Protein AF-A0A2I1GYS0-F1 (afdb_monomer_lite)

pLDDT: mean 81.64, std 16.52, range [39.41, 98.0]

Structure (mmCIF, N/CA/C/O backbone):
data_AF-A0A2I1GYS0-F1
#
_entry.id   AF-A0A2I1GYS0-F1
#
loop_
_atom_site.group_PDB
_atom_site.id
_atom_site.type_symbol
_atom_site.label_atom_id
_atom_site.label_alt_id
_atom_site.label_comp_id
_atom_site.label_asym_id
_atom_site.label_entity_id
_atom_site.label_seq_id
_atom_site.pdbx_PDB_ins_code
_atom_site.Cartn_x
_atom_site.Cartn_y
_atom_site.Cartn_z
_atom_site.occupancy
_atom_site.B_iso_or_equiv
_atom_site.auth_seq_id
_atom_site.auth_comp_id
_atom_site.auth_asym_id
_atom_site.auth_atom_id
_atom_site.pdbx_PDB_model_num
ATOM 1 N N . MET A 1 1 ? 24.389 21.214 13.475 1.00 43.53 1 MET A N 1
ATOM 2 C CA . MET A 1 1 ? 23.309 20.441 12.819 1.00 43.53 1 MET A CA 1
ATOM 3 C C . MET A 1 1 ? 23.257 19.056 13.448 1.00 43.53 1 MET A C 1
ATOM 5 O O . MET A 1 1 ? 24.221 18.313 13.317 1.00 43.53 1 MET A O 1
ATOM 9 N N . SER A 1 2 ? 22.203 18.747 14.209 1.00 50.50 2 SER A N 1
ATOM 10 C CA . SER A 1 2 ? 22.047 17.445 14.873 1.00 50.50 2 SER A CA 1
ATOM 11 C C . SER A 1 2 ? 21.872 16.347 13.823 1.00 50.50 2 SER A C 1
ATOM 13 O O . SER A 1 2 ? 20.934 16.396 13.028 1.00 50.50 2 SER A O 1
ATOM 15 N N . LYS A 1 3 ? 22.780 15.365 13.799 1.00 57.56 3 LYS A N 1
ATOM 16 C CA . LYS A 1 3 ? 22.576 14.111 13.068 1.00 57.56 3 LYS A CA 1
ATOM 17 C C . LYS A 1 3 ? 21.417 13.385 13.751 1.00 57.56 3 LYS A C 1
ATOM 19 O O . LYS A 1 3 ? 21.631 12.723 14.763 1.00 57.56 3 LYS A O 1
ATOM 24 N N . ASN A 1 4 ? 20.202 13.526 13.227 1.00 65.25 4 ASN A N 1
ATOM 25 C CA . ASN A 1 4 ? 19.058 12.743 13.686 1.00 65.25 4 ASN A CA 1
ATOM 26 C C . ASN A 1 4 ? 19.342 11.269 13.377 1.00 65.25 4 ASN A C 1
ATOM 28 O O . ASN A 1 4 ? 19.167 10.802 12.254 1.00 65.25 4 ASN A O 1
ATOM 32 N N . THR A 1 5 ? 19.869 10.552 14.364 1.00 79.31 5 THR A N 1
ATOM 33 C CA . THR A 1 5 ? 20.110 9.115 14.277 1.00 79.31 5 THR A CA 1
ATOM 34 C C . THR A 1 5 ? 18.769 8.388 14.121 1.00 79.31 5 THR A C 1
ATOM 36 O O . THR A 1 5 ? 17.763 8.851 14.665 1.00 79.31 5 THR A O 1
ATOM 39 N N . PRO A 1 6 ? 18.725 7.230 13.431 1.00 85.38 6 PRO A N 1
ATOM 40 C CA . PRO A 1 6 ? 17.503 6.429 13.291 1.00 85.38 6 PRO A CA 1
ATOM 41 C C . PRO A 1 6 ? 16.789 6.171 14.626 1.00 85.38 6 PRO A C 1
ATOM 43 O O . PRO A 1 6 ? 15.563 6.166 14.692 1.00 85.38 6 PRO A O 1
ATOM 46 N N . LYS A 1 7 ? 17.565 6.044 15.711 1.00 88.69 7 LYS A N 1
ATOM 47 C CA . LYS A 1 7 ? 17.064 5.916 17.081 1.00 88.69 7 LYS A CA 1
ATOM 48 C C . LYS A 1 7 ? 16.275 7.148 17.547 1.00 88.69 7 LYS A C 1
ATOM 50 O O . LYS A 1 7 ? 15.152 6.995 18.007 1.00 88.69 7 LYS A O 1
ATOM 55 N N . ALA A 1 8 ? 16.820 8.352 17.371 1.00 90.00 8 ALA A N 1
ATOM 56 C CA . ALA A 1 8 ? 16.159 9.593 17.776 1.00 90.00 8 ALA A CA 1
ATOM 57 C C . ALA A 1 8 ? 14.864 9.846 16.985 1.00 90.00 8 ALA A C 1
ATOM 59 O O . ALA A 1 8 ? 13.875 10.311 17.543 1.00 90.00 8 ALA A O 1
ATOM 60 N N . ILE A 1 9 ? 14.846 9.505 15.691 1.00 90.75 9 ILE A N 1
ATOM 61 C CA . ILE A 1 9 ? 13.627 9.575 14.867 1.00 90.75 9 ILE A CA 1
ATOM 62 C C . ILE A 1 9 ? 12.581 8.596 15.396 1.00 90.75 9 ILE A C 1
ATOM 64 O O . ILE A 1 9 ? 11.423 8.973 15.555 1.00 90.75 9 ILE A O 1
ATOM 68 N N . ARG A 1 10 ? 12.985 7.361 15.709 1.00 89.06 10 ARG A N 1
ATOM 69 C CA . ARG A 1 10 ? 12.068 6.345 16.227 1.00 89.06 10 ARG A CA 1
ATOM 70 C C . ARG A 1 10 ? 11.447 6.748 17.561 1.00 89.06 10 ARG A C 1
ATOM 72 O O . ARG A 1 10 ? 10.236 6.687 17.690 1.00 89.06 10 ARG A O 1
ATOM 79 N N . GLU A 1 11 ? 12.243 7.261 18.494 1.00 93.19 11 GLU A N 1
ATOM 80 C CA . GLU A 1 11 ? 11.737 7.767 19.779 1.00 93.19 11 GLU A CA 1
ATOM 81 C C . GLU A 1 11 ? 10.707 8.892 19.592 1.00 93.19 11 GLU A C 1
ATOM 83 O O . GLU A 1 11 ? 9.713 8.963 20.314 1.00 93.19 11 GLU A O 1
ATOM 88 N N . LYS A 1 12 ? 10.910 9.767 18.600 1.00 93.44 12 LYS A N 1
ATOM 89 C CA . LYS A 1 12 ? 9.944 10.819 18.260 1.00 93.44 12 LYS A CA 1
ATOM 90 C C . LYS A 1 12 ? 8.680 10.263 17.612 1.00 93.44 12 LYS A C 1
ATOM 92 O O . LYS A 1 12 ? 7.594 10.731 17.938 1.00 93.44 12 LYS A O 1
ATOM 97 N N . LEU A 1 13 ? 8.800 9.265 16.740 1.00 90.75 13 LEU A N 1
ATOM 98 C CA . LEU A 1 13 ? 7.643 8.582 16.161 1.00 90.75 13 LEU A CA 1
ATOM 99 C C . LEU A 1 13 ? 6.822 7.875 17.241 1.00 90.75 13 LEU A C 1
ATOM 101 O O . LEU A 1 13 ? 5.610 8.061 17.276 1.00 90.75 13 LEU A O 1
ATOM 105 N N . ASP A 1 14 ? 7.470 7.176 18.172 1.00 92.44 14 ASP A N 1
ATOM 106 C CA . ASP A 1 14 ? 6.800 6.503 19.289 1.00 92.44 14 ASP A CA 1
ATOM 107 C C . ASP A 1 14 ? 6.069 7.510 20.203 1.00 92.44 14 ASP A C 1
ATOM 109 O O . ASP A 1 14 ? 5.010 7.209 20.750 1.00 92.44 14 ASP A O 1
ATOM 113 N N . GLN A 1 15 ? 6.575 8.744 20.346 1.00 91.44 15 GLN A N 1
ATOM 114 C CA . GLN A 1 15 ? 5.874 9.815 21.077 1.00 91.44 15 GLN A CA 1
ATOM 115 C C . GLN A 1 15 ? 4.579 10.266 20.376 1.00 91.44 15 GLN A C 1
ATOM 117 O O . GLN A 1 15 ? 3.581 10.560 21.051 1.00 91.44 15 GLN A O 1
ATOM 122 N N . ILE A 1 16 ? 4.594 10.325 19.040 1.00 91.00 16 ILE A N 1
ATOM 123 C CA . ILE A 1 16 ? 3.475 10.801 18.212 1.00 91.00 16 ILE A CA 1
ATOM 124 C C . ILE A 1 16 ? 2.425 9.704 18.030 1.00 91.00 16 ILE A C 1
ATOM 126 O O . ILE A 1 16 ? 1.243 9.952 18.240 1.00 91.00 16 ILE A O 1
ATOM 130 N N . LEU A 1 17 ? 2.858 8.499 17.667 1.00 92.06 17 LEU A N 1
ATOM 131 C CA . LEU A 1 17 ? 1.992 7.386 17.280 1.00 92.06 17 LEU A CA 1
ATOM 132 C C . LEU A 1 17 ? 1.713 6.422 18.438 1.00 92.06 17 LEU A C 1
ATOM 134 O O . LEU A 1 17 ? 0.784 5.628 18.369 1.00 92.06 17 LEU A O 1
ATOM 138 N N . GLY A 1 18 ? 2.482 6.503 19.521 1.00 91.75 18 GLY A N 1
ATOM 139 C CA . GLY A 1 18 ? 2.540 5.443 20.518 1.00 91.75 18 GLY A CA 1
ATOM 140 C C . GLY A 1 18 ? 3.560 4.373 20.127 1.00 91.75 18 GLY A C 1
ATOM 141 O O . GLY A 1 18 ? 3.971 4.255 18.977 1.00 91.75 18 GLY A O 1
ATOM 142 N N . SER A 1 19 ? 3.989 3.591 21.114 1.00 87.44 19 SER A N 1
ATOM 143 C CA . SER A 1 19 ? 5.006 2.548 20.937 1.00 87.44 19 SER A CA 1
ATOM 144 C C . SER A 1 19 ? 4.444 1.210 20.443 1.00 87.44 19 SER A C 1
ATOM 146 O O . SER A 1 19 ? 5.219 0.301 20.151 1.00 87.44 19 SER A O 1
ATOM 148 N N . GLN A 1 20 ? 3.117 1.067 20.384 1.00 87.75 20 GLN A N 1
ATOM 149 C CA . GLN A 1 20 ? 2.409 -0.161 20.014 1.00 87.75 20 GLN A CA 1
ATOM 150 C C . GLN A 1 20 ? 1.277 0.140 19.026 1.00 87.75 20 GLN A C 1
ATOM 152 O O . GLN A 1 20 ? 0.736 1.243 19.001 1.00 87.75 20 GLN A O 1
ATOM 157 N N . HIS A 1 21 ? 0.921 -0.858 18.220 1.00 83.19 21 HIS A N 1
ATOM 158 C CA . HIS A 1 21 ? -0.066 -0.749 17.140 1.00 83.19 21 HIS A CA 1
ATOM 159 C C . HIS A 1 21 ? -1.524 -0.727 17.629 1.00 83.19 21 HIS A C 1
ATOM 161 O O . HIS A 1 21 ? -2.414 -0.295 16.904 1.00 83.19 21 HIS A O 1
ATOM 167 N N . ASP A 1 22 ? -1.781 -1.190 18.849 1.00 84.88 22 ASP A N 1
ATOM 168 C CA . ASP A 1 22 ? -3.081 -1.119 19.520 1.00 84.88 22 ASP A CA 1
ATOM 169 C C . ASP A 1 22 ? -3.259 0.184 20.320 1.00 84.88 22 ASP A C 1
ATOM 171 O O . ASP A 1 22 ? -4.297 0.402 20.944 1.00 84.88 22 ASP A O 1
ATOM 175 N N . ASN A 1 23 ? -2.266 1.081 20.284 1.00 92.44 23 ASN A N 1
ATOM 176 C CA . ASN A 1 23 ? -2.363 2.394 20.900 1.00 92.44 23 ASN A CA 1
ATOM 177 C C . ASN A 1 23 ? -3.398 3.260 20.169 1.00 92.44 23 ASN A C 1
ATOM 179 O O . ASN A 1 23 ? -3.370 3.376 18.943 1.00 92.44 23 ASN A O 1
ATOM 183 N N . ASN A 1 24 ? -4.251 3.953 20.924 1.00 93.00 24 ASN A N 1
ATOM 184 C CA . ASN A 1 24 ? -5.265 4.844 20.358 1.00 93.00 24 ASN A CA 1
ATOM 185 C C . ASN A 1 24 ? -4.672 5.906 19.420 1.00 93.00 24 ASN A C 1
ATOM 187 O O . ASN A 1 24 ? -5.246 6.154 18.369 1.00 93.00 24 ASN A O 1
ATOM 191 N N . LYS A 1 25 ? -3.488 6.463 19.724 1.00 93.69 25 LYS A N 1
ATOM 192 C CA . LYS A 1 25 ? -2.827 7.442 18.841 1.00 93.69 25 LYS A CA 1
ATOM 193 C C . LYS A 1 25 ? -2.495 6.854 17.466 1.00 93.69 25 LYS A C 1
ATOM 195 O O . LYS A 1 25 ? -2.619 7.542 16.455 1.00 93.69 25 LYS A O 1
ATOM 200 N N . PHE A 1 26 ? -2.076 5.590 17.428 1.00 92.69 26 PHE A N 1
ATOM 201 C CA . PHE A 1 26 ? -1.789 4.884 16.183 1.00 92.69 26 PHE A CA 1
ATOM 202 C C . PHE A 1 26 ? -3.081 4.600 15.414 1.00 92.69 26 PHE A C 1
ATOM 204 O O . PHE A 1 26 ? -3.153 4.858 14.215 1.00 92.69 26 PHE A O 1
ATOM 211 N N . ILE A 1 27 ? -4.120 4.131 16.109 1.00 92.69 27 ILE A N 1
ATOM 212 C CA . ILE A 1 27 ? -5.435 3.855 15.514 1.00 92.69 27 ILE A CA 1
ATOM 213 C C . ILE A 1 27 ? -6.048 5.136 14.929 1.00 92.69 27 ILE A C 1
ATOM 215 O O . ILE A 1 27 ? -6.525 5.115 13.794 1.00 92.69 27 ILE A O 1
ATOM 219 N N . ASP A 1 28 ? -5.977 6.257 15.647 1.00 91.94 28 ASP A N 1
ATOM 220 C CA . ASP A 1 28 ? -6.460 7.561 15.180 1.00 91.94 28 ASP A CA 1
ATOM 221 C C . ASP A 1 28 ? -5.707 8.007 13.922 1.00 91.94 28 ASP A C 1
ATOM 223 O O . ASP A 1 28 ? -6.314 8.435 12.937 1.00 91.94 28 ASP A O 1
ATOM 227 N N . PHE A 1 29 ? -4.381 7.837 13.910 1.00 90.69 29 PHE A N 1
ATOM 228 C CA . PHE A 1 29 ? -3.568 8.116 12.731 1.00 90.69 29 PHE A CA 1
ATOM 229 C C . PHE A 1 29 ? -3.976 7.248 11.530 1.00 90.69 29 PHE A C 1
ATOM 231 O O . PHE A 1 29 ? -4.133 7.766 10.421 1.00 90.69 29 PHE A O 1
ATOM 238 N N . CYS A 1 30 ? -4.207 5.947 11.737 1.00 90.19 30 CYS A N 1
ATOM 239 C CA . CYS A 1 30 ? -4.731 5.061 10.698 1.00 90.19 30 CYS A CA 1
ATOM 240 C C . CYS A 1 30 ? -6.099 5.527 10.190 1.00 90.19 30 CYS A C 1
ATOM 242 O O . CYS A 1 30 ? -6.319 5.540 8.981 1.00 90.19 30 CYS A O 1
ATOM 244 N N . SER A 1 31 ? -6.998 5.951 11.080 1.00 89.50 31 SER A N 1
ATOM 245 C CA . SER A 1 31 ? -8.318 6.464 10.700 1.00 89.50 31 SER A CA 1
ATOM 246 C C . SER A 1 31 ? -8.207 7.671 9.764 1.00 89.50 31 SER A C 1
ATOM 248 O O . SER A 1 31 ? -8.831 7.686 8.703 1.00 89.50 31 SER A O 1
ATOM 250 N N . LEU A 1 32 ? -7.355 8.643 10.109 1.00 87.94 32 LEU A N 1
ATOM 251 C CA . LEU A 1 32 ? -7.104 9.829 9.280 1.00 87.94 32 LEU A CA 1
ATOM 252 C C . LEU A 1 32 ? -6.518 9.460 7.911 1.00 87.94 32 LEU A C 1
ATOM 254 O O . LEU A 1 32 ? -6.925 10.001 6.883 1.00 87.94 32 LEU A O 1
ATOM 258 N N . ALA A 1 33 ? -5.572 8.519 7.880 1.00 86.12 33 ALA A N 1
ATOM 259 C CA . ALA A 1 33 ? -4.974 8.056 6.631 1.00 86.12 33 ALA A CA 1
ATOM 260 C C . ALA A 1 33 ? -6.001 7.358 5.721 1.00 86.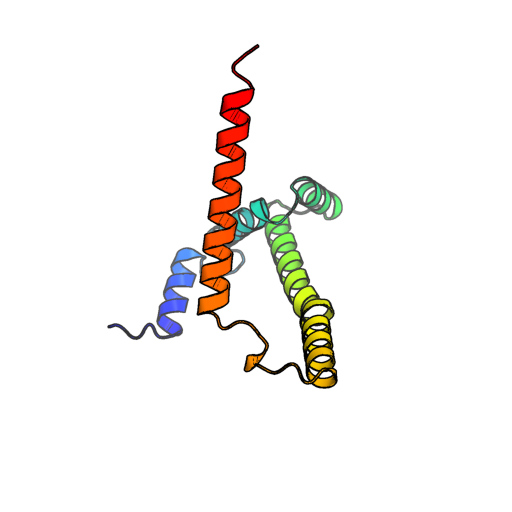12 33 ALA A C 1
ATOM 262 O O . ALA A 1 33 ? -5.960 7.517 4.496 1.00 86.12 33 ALA A O 1
ATOM 263 N N . LEU A 1 34 ? -6.926 6.598 6.313 1.00 89.06 34 LEU A N 1
ATOM 264 C CA . LEU A 1 34 ? -7.970 5.883 5.588 1.00 89.06 34 LEU A CA 1
ATOM 265 C C . LEU A 1 34 ? -9.048 6.809 5.034 1.00 89.06 34 LEU A C 1
ATOM 267 O O . LEU A 1 34 ? -9.513 6.555 3.928 1.00 89.06 34 LEU A O 1
ATOM 271 N N . GLU A 1 35 ? -9.418 7.881 5.733 1.00 83.12 35 GLU A N 1
ATOM 272 C CA . GLU A 1 35 ? -10.489 8.791 5.298 1.00 83.12 35 GLU A CA 1
ATOM 273 C C . GLU A 1 35 ? -10.253 9.349 3.881 1.00 83.12 35 GLU A C 1
ATOM 275 O O . GLU A 1 35 ? -11.178 9.444 3.076 1.00 83.12 35 GLU A O 1
ATOM 280 N N . ALA A 1 36 ? -8.995 9.624 3.526 1.00 77.50 36 ALA A N 1
ATOM 281 C CA . ALA A 1 36 ? -8.623 10.110 2.196 1.00 77.50 36 ALA A CA 1
ATOM 282 C C . ALA A 1 36 ? -8.444 9.003 1.136 1.00 77.50 36 ALA A C 1
ATOM 284 O O . ALA A 1 36 ? -8.328 9.304 -0.056 1.00 77.50 36 ALA A O 1
ATOM 285 N N . LYS A 1 37 ? -8.329 7.734 1.545 1.00 81.75 37 LYS A N 1
ATOM 286 C CA . LYS A 1 37 ? -7.847 6.631 0.687 1.00 81.75 37 LYS A CA 1
ATOM 287 C C . LYS A 1 37 ? -8.835 5.484 0.524 1.00 81.75 37 LYS A C 1
ATOM 289 O O . LYS A 1 37 ? -8.764 4.773 -0.476 1.00 81.75 37 LYS A O 1
ATOM 294 N N . VAL A 1 38 ? -9.743 5.299 1.474 1.00 84.06 38 VAL A N 1
ATOM 295 C CA . VAL A 1 38 ? -10.700 4.196 1.507 1.00 84.06 38 VAL A CA 1
ATOM 296 C C . VAL A 1 38 ? -12.114 4.749 1.506 1.00 84.06 38 VAL A C 1
ATOM 298 O O . VAL A 1 38 ? -12.480 5.617 2.291 1.00 84.06 38 VAL A O 1
ATOM 301 N N . ASN A 1 39 ? -12.933 4.216 0.603 1.00 84.69 39 ASN A N 1
ATOM 302 C CA . ASN A 1 39 ? -14.327 4.607 0.486 1.00 84.69 39 ASN A CA 1
ATOM 303 C C . ASN A 1 39 ? -15.094 4.276 1.781 1.00 84.69 39 ASN A C 1
ATOM 305 O O . ASN A 1 39 ? -15.031 3.155 2.293 1.00 84.69 39 ASN A O 1
ATOM 309 N N . THR A 1 40 ? -15.875 5.232 2.282 1.00 83.25 40 THR A N 1
ATOM 310 C CA . THR A 1 40 ? -16.654 5.081 3.520 1.00 83.25 40 THR A CA 1
ATOM 311 C C . THR A 1 40 ? -17.672 3.938 3.456 1.00 83.25 40 THR A C 1
ATOM 313 O O . THR A 1 40 ? -17.906 3.273 4.465 1.00 83.25 40 THR A O 1
ATOM 316 N N . ASN A 1 41 ? -18.231 3.633 2.281 1.00 87.06 41 ASN A N 1
ATOM 317 C CA . ASN A 1 41 ? -19.108 2.476 2.088 1.00 87.06 41 ASN A CA 1
ATOM 318 C C . ASN A 1 41 ? -18.339 1.160 2.216 1.00 87.06 41 ASN A C 1
ATOM 320 O O . ASN A 1 41 ? -18.837 0.233 2.847 1.00 87.06 41 ASN A O 1
ATOM 324 N N . PHE A 1 42 ? -17.115 1.085 1.686 1.00 86.50 42 PHE A N 1
ATOM 325 C CA . PHE A 1 42 ? -16.271 -0.102 1.843 1.00 86.50 42 PHE A CA 1
ATOM 326 C C . PHE A 1 42 ? -15.939 -0.352 3.318 1.00 86.50 42 PHE A C 1
ATOM 328 O O . PHE A 1 42 ? -16.056 -1.480 3.792 1.00 86.50 42 PHE A O 1
ATOM 335 N N . SER A 1 43 ? -15.622 0.709 4.067 1.00 86.56 43 SER A N 1
ATOM 336 C CA . SER A 1 43 ? -15.386 0.608 5.511 1.00 86.56 43 SER 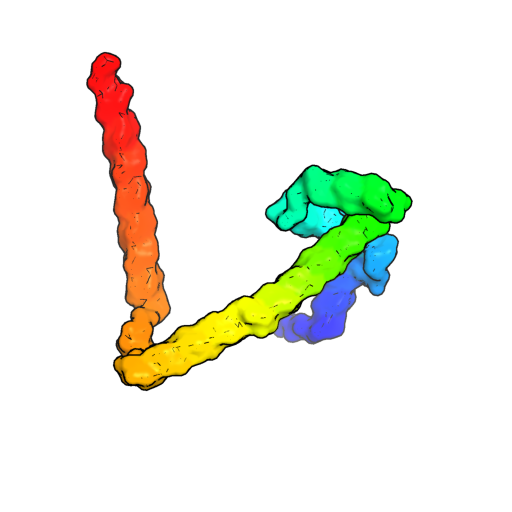A CA 1
ATOM 337 C C . SER A 1 43 ? -16.607 0.066 6.267 1.00 86.56 43 SER A C 1
ATOM 339 O O . SER A 1 43 ? -16.473 -0.867 7.064 1.00 86.56 43 SER A O 1
ATOM 341 N N . LYS A 1 44 ? -17.811 0.578 5.963 1.00 90.19 44 LYS A N 1
ATOM 342 C CA . LYS A 1 44 ? -19.073 0.093 6.553 1.00 90.19 44 LYS A CA 1
ATOM 343 C C . LYS A 1 44 ? -19.337 -1.378 6.228 1.00 90.19 44 LYS A C 1
ATOM 345 O O . LYS A 1 44 ? -19.684 -2.139 7.129 1.00 90.19 44 LYS A O 1
ATOM 350 N N . VAL A 1 45 ? -19.151 -1.773 4.967 1.00 91.38 45 VAL A N 1
ATOM 351 C CA . VAL A 1 45 ? -19.343 -3.160 4.515 1.00 91.38 45 VAL A CA 1
ATOM 352 C C . VAL A 1 45 ? -18.365 -4.096 5.216 1.00 91.38 45 VAL A C 1
ATOM 354 O O . VAL A 1 45 ? -18.796 -5.105 5.759 1.00 91.38 45 VAL A O 1
ATOM 357 N N . SER A 1 46 ? -17.078 -3.745 5.274 1.00 91.19 46 SER A N 1
ATOM 358 C CA . SER A 1 46 ? -16.054 -4.516 5.991 1.00 91.19 46 SER A CA 1
ATOM 359 C C . SER A 1 46 ? -16.444 -4.744 7.454 1.00 91.19 46 SER A C 1
ATOM 361 O O . SER A 1 46 ? -16.473 -5.880 7.932 1.00 91.19 46 SER A O 1
ATOM 363 N N . LYS A 1 47 ? -16.835 -3.672 8.152 1.00 92.94 47 LYS A N 1
ATOM 364 C CA . LYS A 1 47 ? -17.244 -3.747 9.556 1.00 92.94 47 LYS A CA 1
ATOM 365 C C . LYS A 1 47 ? -18.423 -4.698 9.762 1.00 92.94 47 LYS A C 1
ATOM 367 O O . LYS A 1 47 ? -18.385 -5.516 10.679 1.00 92.94 47 LYS A O 1
ATOM 372 N N . GLN A 1 48 ? -19.451 -4.590 8.916 1.00 92.88 48 GLN A N 1
ATOM 373 C CA . GLN A 1 48 ? -20.642 -5.442 8.974 1.00 92.88 48 GLN A CA 1
ATOM 374 C C . GLN A 1 48 ? -20.321 -6.900 8.637 1.00 92.88 48 GLN A C 1
ATOM 376 O O . GLN A 1 48 ? -20.758 -7.796 9.352 1.00 92.88 48 GLN A O 1
ATOM 381 N N . LEU A 1 49 ? -19.535 -7.129 7.585 1.00 94.50 49 LEU A N 1
ATOM 382 C CA . LEU A 1 49 ? -19.201 -8.461 7.088 1.00 94.50 49 LEU A CA 1
ATOM 383 C C . LEU A 1 49 ? -18.427 -9.283 8.122 1.00 94.50 49 LEU A C 1
ATOM 385 O O . LEU A 1 49 ? -18.703 -10.466 8.301 1.00 94.50 49 LEU A O 1
ATOM 389 N N . PHE A 1 50 ? -17.469 -8.659 8.805 1.00 93.38 50 PHE A N 1
ATOM 390 C CA . PHE A 1 50 ? -16.602 -9.350 9.759 1.00 93.38 50 PHE A CA 1
ATOM 391 C C . PHE A 1 50 ? -17.020 -9.176 11.225 1.00 93.38 50 PHE A C 1
ATOM 393 O O . PHE A 1 50 ? -16.372 -9.729 12.115 1.00 93.38 50 PHE A O 1
ATOM 400 N N . GLY A 1 51 ? -18.073 -8.400 11.502 1.00 93.62 51 GLY A N 1
ATOM 401 C CA . GLY A 1 51 ? -18.522 -8.110 12.868 1.00 93.62 51 GLY A CA 1
ATOM 402 C C . GLY A 1 51 ? -17.461 -7.396 13.715 1.00 93.62 51 GLY A C 1
ATOM 403 O O . GLY A 1 51 ? -17.347 -7.645 14.915 1.00 93.62 51 GLY A O 1
ATOM 404 N N . PHE A 1 52 ? -16.630 -6.552 13.099 1.00 94.12 52 PHE A N 1
ATOM 405 C CA . PHE A 1 52 ? -15.525 -5.887 13.790 1.00 94.12 52 PHE A CA 1
ATOM 406 C C . PHE A 1 52 ? -15.983 -4.696 14.641 1.00 94.12 52 PHE A C 1
ATOM 408 O O . PHE A 1 52 ? -16.922 -3.971 14.302 1.00 94.12 52 PHE A O 1
ATOM 415 N N . SER A 1 53 ? -15.249 -4.440 15.730 1.00 93.44 53 SER A N 1
ATOM 416 C CA . SER A 1 53 ? -15.268 -3.127 16.380 1.00 93.44 53 SER A CA 1
ATOM 417 C C . SER A 1 53 ? -14.710 -2.062 15.428 1.00 93.44 53 SER A C 1
ATOM 419 O O . SER A 1 53 ? -14.018 -2.383 14.461 1.00 93.44 53 SER A O 1
ATOM 421 N N . GLU A 1 54 ? -14.984 -0.784 15.702 1.00 91.06 54 GLU A N 1
ATOM 422 C CA . GLU A 1 54 ? -14.481 0.314 14.863 1.00 91.06 54 GLU A CA 1
ATOM 423 C C . GLU A 1 54 ? -12.9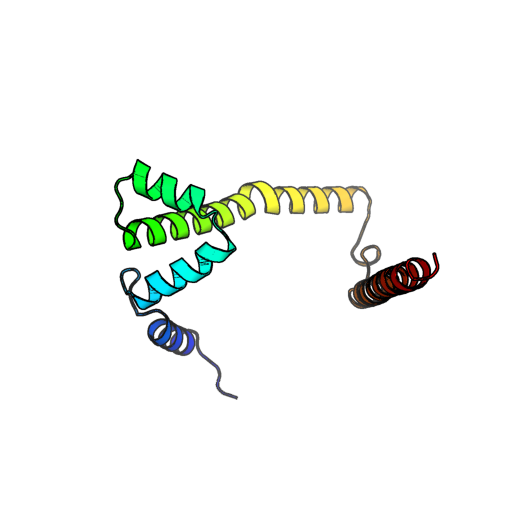47 0.299 14.764 1.00 91.06 54 GLU A C 1
ATOM 425 O O . GLU A 1 54 ? -12.397 0.263 13.667 1.00 91.06 54 GLU A O 1
ATOM 430 N N . SER A 1 55 ? -12.255 0.210 15.903 1.00 91.31 55 SER A N 1
ATOM 431 C CA . SER A 1 55 ? -10.789 0.164 15.964 1.00 91.31 55 SER A CA 1
ATOM 432 C C . SER A 1 55 ? -10.199 -1.028 15.212 1.00 91.31 55 SER A C 1
ATOM 434 O O . SER A 1 55 ? -9.233 -0.879 14.465 1.00 91.31 55 SER A O 1
ATOM 436 N N . LYS A 1 56 ? -10.803 -2.214 15.349 1.00 93.00 56 LYS A N 1
ATOM 437 C CA . LYS A 1 56 ? -10.353 -3.418 14.642 1.00 93.00 56 LYS A CA 1
ATOM 438 C C . LYS A 1 56 ? -10.575 -3.302 13.134 1.00 93.00 56 LYS A C 1
ATOM 440 O O . LYS A 1 56 ? -9.724 -3.741 12.366 1.00 93.00 56 LYS A O 1
ATOM 445 N N . ASN A 1 57 ? -11.680 -2.686 12.713 1.00 94.06 57 ASN A N 1
ATOM 446 C CA . ASN A 1 57 ? -11.952 -2.417 11.304 1.00 94.06 57 ASN A CA 1
ATOM 447 C C . ASN A 1 57 ? -10.946 -1.413 10.716 1.00 94.06 57 ASN A C 1
ATOM 449 O O . ASN A 1 57 ? -10.430 -1.649 9.629 1.00 94.06 57 ASN A O 1
ATOM 453 N N . ILE A 1 58 ? -10.608 -0.346 11.448 1.00 92.69 58 ILE A N 1
ATOM 454 C CA . ILE A 1 58 ? -9.581 0.633 11.049 1.00 92.69 58 ILE A CA 1
ATOM 455 C C . ILE A 1 58 ? -8.228 -0.054 10.843 1.00 92.69 58 ILE A C 1
ATOM 457 O O . ILE A 1 58 ? -7.619 0.096 9.785 1.00 92.69 58 ILE A O 1
ATOM 461 N N . LEU A 1 59 ? -7.777 -0.855 11.811 1.00 93.44 59 LEU A N 1
ATOM 462 C CA . LEU A 1 59 ? -6.505 -1.574 11.694 1.00 93.44 59 LEU A CA 1
ATOM 463 C C . LEU A 1 59 ? -6.515 -2.555 10.514 1.00 93.44 59 LEU A C 1
ATOM 465 O O . LEU A 1 59 ? -5.569 -2.577 9.731 1.00 93.44 59 LEU A O 1
ATOM 469 N N . PHE A 1 60 ? -7.605 -3.306 10.334 1.00 93.75 60 PHE A N 1
ATOM 470 C CA . PHE A 1 60 ? -7.763 -4.217 9.199 1.00 93.75 60 PHE A CA 1
ATOM 471 C C . PHE A 1 60 ? -7.664 -3.491 7.850 1.00 93.75 60 PHE A C 1
ATOM 473 O O . PHE A 1 60 ? -6.915 -3.917 6.971 1.00 93.75 60 PHE A O 1
ATOM 480 N N . LEU A 1 61 ? -8.383 -2.379 7.687 1.00 93.31 61 LEU A N 1
ATOM 481 C CA . LEU A 1 61 ? -8.374 -1.597 6.451 1.00 93.31 61 LEU A CA 1
ATOM 482 C C . LEU A 1 61 ? -7.005 -0.968 6.179 1.00 93.31 61 LEU A C 1
ATOM 484 O O . LEU A 1 61 ? -6.570 -0.943 5.028 1.00 93.31 61 LEU A O 1
ATOM 488 N N . ALA A 1 62 ? -6.310 -0.499 7.219 1.00 92.62 62 ALA A N 1
ATOM 489 C CA . ALA A 1 62 ? -4.952 0.018 7.093 1.00 92.62 62 ALA A CA 1
ATOM 490 C C . ALA A 1 62 ? -3.985 -1.076 6.613 1.00 92.62 62 ALA A C 1
ATOM 492 O O . ALA A 1 62 ? -3.247 -0.858 5.652 1.00 92.62 62 ALA A O 1
ATOM 493 N N . SER A 1 63 ? -4.044 -2.273 7.205 1.00 92.12 63 SER A N 1
ATOM 494 C CA . SER A 1 63 ? -3.237 -3.420 6.769 1.00 92.12 63 SER A CA 1
ATOM 495 C C . SER A 1 63 ? -3.576 -3.878 5.348 1.00 92.12 63 SER A C 1
ATOM 497 O O . SER A 1 63 ? -2.679 -4.242 4.585 1.00 92.12 63 SER A O 1
ATOM 499 N N . LEU A 1 64 ? -4.856 -3.841 4.966 1.00 92.19 64 LEU A N 1
ATOM 500 C CA . LEU A 1 64 ? -5.291 -4.166 3.609 1.00 92.19 64 LEU A CA 1
ATOM 501 C C . LEU A 1 64 ? -4.745 -3.157 2.592 1.00 92.19 64 LEU A C 1
ATOM 503 O O . LEU A 1 64 ? -4.268 -3.558 1.530 1.00 92.19 64 LEU A O 1
ATOM 507 N N . LEU A 1 65 ? -4.786 -1.862 2.914 1.00 92.00 65 LEU A N 1
ATOM 508 C CA . LEU A 1 65 ? -4.257 -0.807 2.052 1.00 92.00 65 LEU A CA 1
ATOM 509 C C . LEU A 1 65 ? -2.736 -0.911 1.899 1.00 92.00 65 LEU A C 1
ATOM 511 O O . LEU A 1 65 ? -2.233 -0.801 0.782 1.00 92.00 65 LEU A O 1
ATOM 515 N N . ASP A 1 66 ? -2.015 -1.159 2.992 1.00 92.31 66 ASP A N 1
ATOM 516 C CA . ASP A 1 66 ? -0.565 -1.375 2.963 1.00 92.31 66 ASP A CA 1
ATOM 517 C C . ASP A 1 66 ? -0.206 -2.576 2.077 1.00 92.31 66 ASP A C 1
ATOM 519 O O . ASP A 1 66 ? 0.597 -2.470 1.146 1.00 92.31 66 ASP A O 1
ATOM 523 N N . SER A 1 67 ? -0.925 -3.687 2.263 1.00 93.69 67 SER A N 1
ATOM 524 C CA . SER A 1 67 ? -0.785 -4.878 1.422 1.00 93.69 67 SER A CA 1
ATOM 525 C C . SER A 1 67 ? -1.057 -4.560 -0.048 1.00 93.69 67 SER A C 1
ATOM 527 O O . SER A 1 67 ? -0.267 -4.941 -0.912 1.00 93.69 67 SER A O 1
ATOM 529 N N . PHE A 1 68 ? -2.132 -3.829 -0.356 1.00 92.38 68 PHE A N 1
ATOM 530 C CA . PHE A 1 68 ? -2.443 -3.415 -1.723 1.00 92.38 68 PHE A CA 1
ATOM 531 C C . PHE A 1 68 ? -1.318 -2.574 -2.339 1.00 92.38 68 PHE A C 1
ATOM 533 O O . PHE A 1 68 ? -0.955 -2.814 -3.488 1.00 92.38 68 PHE A O 1
ATOM 540 N N . ILE A 1 69 ? -0.736 -1.626 -1.598 1.00 93.44 69 ILE A N 1
ATOM 541 C CA . ILE A 1 69 ? 0.362 -0.775 -2.087 1.00 93.44 69 ILE A CA 1
ATOM 542 C C . ILE A 1 69 ? 1.597 -1.617 -2.429 1.00 93.44 69 ILE A C 1
ATOM 544 O O . ILE A 1 69 ? 2.195 -1.417 -3.492 1.00 93.44 69 ILE A O 1
ATOM 548 N N . ILE A 1 70 ? 1.957 -2.572 -1.567 1.00 95.62 70 ILE A N 1
ATOM 549 C CA . ILE A 1 70 ? 3.079 -3.491 -1.807 1.00 95.62 70 ILE A CA 1
ATOM 550 C C . ILE A 1 70 ? 2.822 -4.312 -3.076 1.00 95.62 70 ILE A C 1
ATOM 552 O O . ILE A 1 70 ? 3.633 -4.282 -4.004 1.00 95.62 70 ILE A O 1
ATOM 556 N N . HIS A 1 71 ? 1.655 -4.954 -3.178 1.00 95.44 71 HIS A N 1
ATOM 557 C CA . HIS A 1 71 ? 1.311 -5.784 -4.336 1.00 95.44 71 HIS A CA 1
ATOM 558 C C . HIS A 1 71 ? 1.202 -4.963 -5.624 1.00 95.44 71 HIS A C 1
ATOM 560 O O . HIS A 1 71 ? 1.667 -5.395 -6.675 1.00 95.44 71 HIS A O 1
ATOM 566 N N . PHE A 1 72 ? 0.636 -3.757 -5.567 1.00 94.94 72 PHE A N 1
ATOM 567 C CA . PHE A 1 72 ? 0.579 -2.852 -6.711 1.00 94.94 72 PHE A CA 1
ATOM 568 C C . PHE A 1 72 ? 1.985 -2.509 -7.211 1.00 94.94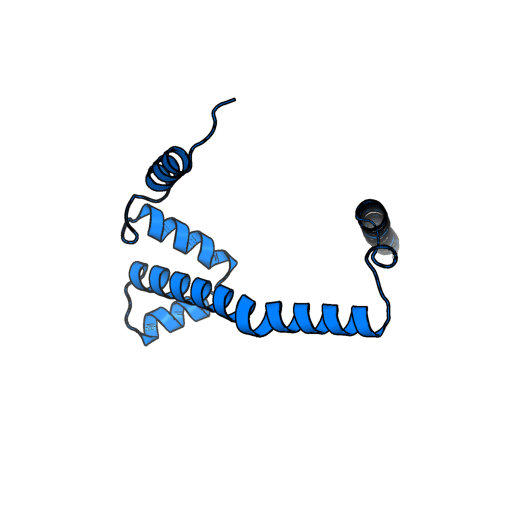 72 PHE A C 1
ATOM 570 O O . PHE A 1 72 ? 2.249 -2.548 -8.419 1.00 94.94 72 PHE A O 1
ATOM 577 N N . LYS A 1 73 ? 2.905 -2.200 -6.288 1.00 95.88 73 LYS A N 1
ATOM 578 C CA . LYS A 1 73 ? 4.300 -1.912 -6.626 1.00 95.88 73 LYS A CA 1
ATOM 579 C C . LYS A 1 73 ? 4.956 -3.109 -7.318 1.00 95.88 73 LYS A C 1
ATOM 581 O O . LYS A 1 73 ? 5.606 -2.934 -8.348 1.00 95.88 73 LYS A O 1
ATOM 586 N N . GLU A 1 74 ? 4.793 -4.303 -6.764 1.00 96.56 74 GLU A N 1
ATOM 587 C CA . GLU A 1 74 ? 5.476 -5.512 -7.234 1.00 96.56 74 GLU A CA 1
ATOM 588 C C . GLU A 1 74 ? 4.887 -6.084 -8.522 1.00 96.56 74 GLU A C 1
ATOM 590 O O . GLU A 1 74 ? 5.635 -6.448 -9.426 1.00 96.56 74 GLU A O 1
ATOM 595 N N . LEU A 1 75 ? 3.561 -6.137 -8.629 1.00 95.81 75 LEU A N 1
ATOM 596 C CA . LEU A 1 75 ? 2.873 -6.835 -9.716 1.00 95.81 75 LEU A CA 1
ATOM 597 C C . LEU A 1 75 ? 2.540 -5.930 -10.900 1.00 95.81 75 LEU A C 1
ATOM 599 O O . LEU A 1 75 ? 2.391 -6.419 -12.018 1.00 95.81 75 LEU A O 1
ATOM 603 N N . ILE A 1 76 ? 2.410 -4.619 -10.681 1.00 94.75 76 ILE A N 1
ATOM 604 C CA . ILE A 1 76 ? 1.999 -3.682 -11.734 1.00 94.75 76 ILE A CA 1
ATOM 605 C C . ILE A 1 76 ? 3.101 -2.670 -12.010 1.00 94.75 76 ILE A C 1
ATOM 607 O O . ILE A 1 76 ? 3.558 -2.553 -13.149 1.00 94.75 76 ILE A O 1
ATOM 611 N N . TRP A 1 77 ? 3.539 -1.927 -10.993 1.00 96.56 77 TRP A N 1
ATOM 612 C CA . TRP A 1 77 ? 4.466 -0.816 -11.200 1.00 96.56 77 TRP A CA 1
ATOM 613 C C . TRP A 1 77 ? 5.827 -1.285 -11.723 1.00 96.56 77 TRP A C 1
ATOM 615 O O . TRP A 1 77 ? 6.253 -0.843 -12.791 1.00 96.56 77 TRP A O 1
ATOM 625 N N . LEU A 1 78 ? 6.490 -2.208 -11.018 1.00 96.94 78 LEU A N 1
ATOM 626 C CA . LEU A 1 78 ? 7.818 -2.696 -11.397 1.00 96.94 78 LEU A CA 1
ATOM 627 C C . LEU A 1 78 ? 7.832 -3.374 -12.780 1.00 96.94 78 LEU A C 1
ATOM 629 O O . LEU A 1 78 ? 8.675 -2.993 -13.597 1.00 96.94 78 LEU A O 1
ATOM 633 N N . PRO A 1 79 ? 6.906 -4.296 -13.116 1.00 98.00 79 PRO A N 1
ATOM 634 C CA . PRO A 1 79 ? 6.853 -4.887 -14.450 1.00 98.00 79 PRO A CA 1
ATOM 635 C C . PRO A 1 79 ? 6.657 -3.847 -15.553 1.00 98.00 79 PRO A C 1
ATOM 637 O O . PRO A 1 79 ? 7.340 -3.911 -16.575 1.00 98.00 79 PRO A O 1
ATOM 640 N N . ARG A 1 80 ? 5.796 -2.841 -15.339 1.00 97.12 80 ARG A N 1
ATOM 641 C CA . ARG A 1 80 ? 5.616 -1.746 -16.304 1.00 97.12 80 ARG A CA 1
ATOM 642 C C . ARG A 1 80 ? 6.882 -0.913 -16.463 1.00 97.12 80 ARG A C 1
ATOM 644 O O . ARG A 1 80 ? 7.264 -0.632 -17.594 1.00 97.12 80 ARG A O 1
ATOM 651 N N . CYS A 1 81 ? 7.558 -0.555 -15.371 1.00 96.69 81 CYS A N 1
ATOM 652 C CA . CYS A 1 81 ? 8.836 0.155 -15.439 1.00 96.69 81 CYS A CA 1
ATOM 653 C C . CYS A 1 81 ? 9.878 -0.642 -16.233 1.00 96.69 81 CYS A C 1
ATOM 655 O O . CYS A 1 81 ? 10.534 -0.083 -17.110 1.00 96.69 81 CYS A O 1
ATOM 657 N N . ASN A 1 82 ? 9.991 -1.946 -15.977 1.00 97.12 82 ASN A N 1
ATOM 658 C CA . ASN A 1 82 ? 10.927 -2.815 -16.685 1.00 97.12 82 ASN A CA 1
ATOM 659 C C . ASN A 1 82 ? 10.594 -2.918 -18.178 1.00 97.12 82 ASN A C 1
ATOM 661 O O . ASN A 1 82 ? 11.496 -2.819 -19.010 1.00 97.12 82 ASN A O 1
ATOM 665 N N . ALA A 1 83 ? 9.310 -3.053 -18.525 1.00 96.88 83 ALA A N 1
ATOM 666 C CA . ALA A 1 83 ? 8.855 -3.067 -19.912 1.00 96.88 83 ALA A CA 1
ATOM 667 C C . ALA A 1 83 ? 9.172 -1.746 -20.628 1.00 96.88 83 ALA A C 1
ATOM 669 O O . ALA A 1 83 ? 9.696 -1.767 -21.741 1.00 96.88 83 ALA A O 1
ATOM 670 N N . THR A 1 84 ? 8.937 -0.602 -19.976 1.00 95.50 84 THR A N 1
ATOM 671 C CA . THR A 1 84 ? 9.302 0.718 -20.511 1.00 95.50 84 THR A CA 1
ATOM 672 C C . THR A 1 84 ? 10.808 0.826 -20.737 1.00 95.50 84 THR A C 1
ATOM 674 O O . THR A 1 84 ? 11.229 1.214 -21.821 1.00 95.50 84 THR A O 1
ATOM 677 N N . ILE A 1 85 ? 11.632 0.416 -19.769 1.00 94.00 85 ILE A N 1
ATOM 678 C CA . ILE A 1 85 ? 13.097 0.442 -19.905 1.00 94.00 85 ILE A CA 1
ATOM 679 C C . ILE A 1 85 ? 13.561 -0.448 -21.068 1.00 94.00 85 ILE A C 1
ATOM 681 O O . ILE A 1 85 ? 14.447 -0.059 -21.829 1.00 94.00 85 ILE A O 1
ATOM 685 N N . ALA A 1 86 ? 12.985 -1.643 -21.221 1.00 96.12 86 ALA A N 1
ATOM 686 C CA . ALA A 1 86 ? 13.320 -2.546 -22.321 1.00 96.12 86 ALA A CA 1
ATOM 687 C C . ALA A 1 86 ? 12.927 -1.952 -23.683 1.00 96.12 86 ALA A C 1
ATOM 689 O O . ALA A 1 86 ? 13.715 -1.986 -24.628 1.00 96.12 86 ALA A O 1
ATOM 690 N N . TRP A 1 87 ? 11.738 -1.356 -23.761 1.00 96.19 87 TRP A N 1
ATOM 691 C CA . TRP A 1 87 ? 11.240 -0.674 -24.952 1.00 96.19 87 TRP A CA 1
ATOM 692 C C . TRP A 1 87 ? 12.108 0.529 -25.346 1.00 96.19 87 TRP A C 1
ATOM 694 O O . TRP A 1 87 ? 12.428 0.696 -26.522 1.00 96.19 87 TRP A O 1
ATOM 704 N N . GLU A 1 88 ? 12.544 1.336 -24.374 1.00 95.25 88 GLU A N 1
ATOM 705 C CA . GLU A 1 88 ? 13.449 2.470 -24.602 1.00 95.25 88 GLU A CA 1
ATOM 706 C C . GLU A 1 88 ? 14.795 1.998 -25.152 1.00 95.25 88 GLU A C 1
ATOM 708 O O . GLU A 1 88 ? 15.275 2.527 -26.157 1.00 95.25 88 GLU A O 1
ATOM 713 N N . LYS A 1 89 ? 15.373 0.952 -24.544 1.00 93.56 89 LYS A N 1
ATOM 714 C CA . LYS A 1 89 ? 16.626 0.342 -25.008 1.00 93.56 89 LYS A CA 1
ATOM 715 C C . LYS A 1 89 ? 16.511 -0.175 -26.439 1.00 93.56 89 LYS A C 1
ATOM 717 O O . LYS A 1 89 ? 17.388 0.108 -27.247 1.00 93.56 89 LYS A O 1
ATOM 722 N N . ALA A 1 90 ? 15.421 -0.870 -26.772 1.00 95.88 90 ALA A N 1
ATOM 723 C CA . ALA A 1 90 ? 15.179 -1.378 -28.124 1.00 95.88 90 ALA A CA 1
ATOM 724 C C . ALA A 1 90 ? 15.077 -0.261 -29.179 1.00 95.88 90 ALA A C 1
ATOM 726 O O . ALA A 1 90 ? 15.319 -0.498 -30.360 1.00 95.88 90 ALA A O 1
ATOM 727 N N . ARG A 1 91 ? 14.740 0.962 -28.757 1.00 94.62 91 ARG A N 1
ATOM 728 C CA . ARG A 1 91 ? 14.641 2.148 -29.617 1.00 94.62 91 ARG A CA 1
ATOM 729 C C . ARG A 1 91 ? 15.850 3.078 -29.524 1.00 94.62 91 ARG A C 1
ATOM 731 O O . ARG A 1 91 ? 15.803 4.167 -30.085 1.00 94.62 91 ARG A O 1
ATOM 738 N N . ASN A 1 92 ? 16.922 2.661 -28.844 1.00 92.44 92 ASN A N 1
ATOM 739 C CA . ASN A 1 92 ? 18.106 3.481 -28.573 1.00 92.44 92 ASN A CA 1
ATOM 740 C C . ASN A 1 92 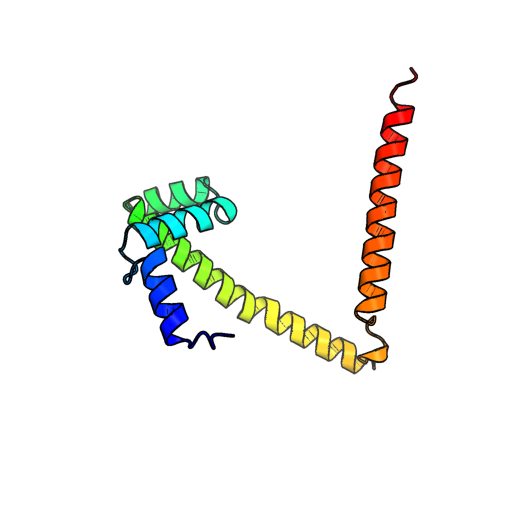? 17.784 4.829 -27.899 1.00 92.44 92 ASN A C 1
ATOM 742 O O . ASN A 1 92 ? 18.516 5.801 -28.073 1.00 92.44 92 ASN A O 1
ATOM 746 N N . ILE A 1 93 ? 16.706 4.880 -27.109 1.00 89.00 93 ILE A N 1
ATOM 747 C CA . ILE A 1 93 ? 16.317 6.058 -26.330 1.00 89.00 93 ILE A CA 1
ATOM 748 C C . ILE A 1 93 ? 17.149 6.058 -25.047 1.00 89.00 93 ILE A C 1
ATOM 750 O O . ILE A 1 93 ? 16.947 5.241 -24.143 1.00 89.00 93 ILE A O 1
ATOM 754 N N . GLY A 1 94 ? 18.120 6.962 -24.979 1.00 84.19 94 GLY A N 1
ATOM 755 C CA . GLY A 1 94 ? 19.001 7.149 -23.835 1.00 84.19 94 GLY A CA 1
ATOM 756 C C . GLY A 1 94 ? 18.557 8.294 -22.926 1.00 84.19 94 GLY A C 1
ATOM 757 O O . GLY A 1 94 ? 17.572 8.986 -23.166 1.00 84.19 94 GLY A O 1
ATOM 758 N N . ARG A 1 95 ? 19.328 8.544 -21.862 1.00 81.06 95 ARG A N 1
ATOM 759 C CA . ARG A 1 95 ? 19.065 9.651 -20.922 1.00 81.06 95 ARG A CA 1
ATOM 760 C C . ARG A 1 95 ? 19.075 11.027 -21.605 1.00 81.06 95 ARG A C 1
ATOM 762 O O . ARG A 1 95 ? 18.353 11.894 -21.155 1.00 81.06 95 ARG A O 1
ATOM 769 N N . LYS A 1 96 ? 19.851 11.194 -22.682 1.00 80.94 96 LYS A N 1
ATOM 770 C CA . LYS A 1 96 ? 19.917 12.420 -23.499 1.00 80.94 96 LYS A CA 1
ATOM 771 C C . LYS A 1 96 ? 18.633 12.710 -24.288 1.00 80.94 96 LYS A C 1
ATOM 773 O O . LYS A 1 96 ? 18.391 13.852 -24.647 1.00 80.94 96 LYS A O 1
ATOM 778 N N . ASP A 1 97 ? 17.849 11.670 -24.573 1.00 80.62 97 ASP A N 1
ATOM 779 C CA . ASP A 1 97 ? 16.596 11.754 -25.332 1.00 80.62 97 ASP A CA 1
ATOM 780 C C . ASP A 1 97 ? 15.393 11.939 -24.390 1.00 80.62 97 ASP A C 1
ATOM 782 O O . ASP A 1 97 ? 14.304 12.336 -24.804 1.00 80.62 97 ASP A O 1
ATOM 786 N N . LYS A 1 98 ? 15.596 11.661 -23.096 1.00 80.69 98 LYS A N 1
ATOM 787 C CA . LYS A 1 98 ? 14.664 11.994 -22.022 1.00 80.69 98 LYS A CA 1
ATOM 788 C C . LYS A 1 98 ? 14.922 13.436 -21.619 1.00 80.69 98 LYS A C 1
ATOM 790 O O . LYS A 1 98 ? 16.061 13.804 -21.369 1.00 80.69 98 LYS A O 1
ATOM 795 N N . LEU A 1 99 ? 13.865 14.238 -21.558 1.00 69.69 99 LEU A N 1
ATOM 796 C CA . LEU A 1 99 ? 13.965 15.648 -21.188 1.00 69.69 99 LEU A CA 1
ATOM 797 C C . LEU A 1 99 ? 14.788 15.825 -19.915 1.00 69.69 99 LEU A C 1
ATOM 799 O O . LEU A 1 99 ? 14.557 15.133 -18.920 1.00 69.69 99 LEU A O 1
ATOM 803 N N . ASN A 1 100 ? 15.717 16.776 -19.951 1.00 69.50 100 ASN A N 1
ATOM 804 C CA . ASN A 1 100 ? 16.432 17.187 -18.755 1.00 69.50 100 ASN A CA 1
ATOM 805 C C . ASN A 1 100 ? 15.408 17.756 -17.764 1.00 69.50 100 ASN A C 1
ATOM 807 O O . ASN A 1 100 ? 14.448 18.416 -18.162 1.00 69.50 100 ASN A O 1
ATOM 811 N N . GLU A 1 101 ? 15.602 17.511 -16.470 1.00 62.19 101 GLU A N 1
ATOM 812 C CA . GLU A 1 101 ? 14.668 17.921 -15.411 1.00 62.19 101 GLU A CA 1
ATOM 813 C C . GLU A 1 101 ? 14.329 19.426 -15.476 1.00 62.19 101 GLU A C 1
ATOM 815 O O . GLU A 1 101 ? 13.186 19.821 -15.253 1.00 62.19 101 GLU A O 1
ATOM 820 N N . SER A 1 102 ? 15.282 20.257 -15.917 1.00 65.50 102 SER A N 1
ATOM 821 C CA . SER A 1 102 ? 15.089 21.686 -16.192 1.00 65.50 102 SER A CA 1
ATOM 822 C C . SER A 1 102 ? 14.140 21.978 -17.364 1.00 65.50 102 SER A C 1
ATOM 824 O O . SER A 1 102 ? 13.288 22.857 -17.257 1.00 65.50 102 SER A O 1
ATOM 826 N N . GLU A 1 103 ? 14.236 21.234 -18.467 1.00 63.03 103 GLU A N 1
ATOM 827 C CA . GLU A 1 103 ? 13.351 21.387 -19.631 1.00 63.03 103 GLU A CA 1
ATOM 828 C C . GLU A 1 103 ? 11.945 20.833 -19.377 1.00 63.03 103 GLU A C 1
ATOM 830 O O . GLU A 1 103 ? 10.972 21.317 -19.964 1.00 63.03 103 GLU A O 1
ATOM 835 N N . TYR A 1 104 ? 11.825 19.820 -18.513 1.00 66.62 104 TYR A N 1
ATOM 836 C CA . TYR A 1 104 ? 10.535 19.306 -18.059 1.00 66.62 104 TYR A CA 1
ATOM 837 C C . TYR A 1 104 ? 9.805 20.340 -17.194 1.00 66.62 104 TYR A C 1
ATOM 839 O O . TYR A 1 104 ? 8.637 20.635 -17.457 1.00 66.62 104 TYR A O 1
ATOM 847 N N . MET A 1 105 ? 10.494 20.939 -16.215 1.00 68.88 105 MET A N 1
ATOM 848 C CA . MET A 1 105 ? 9.898 21.955 -15.339 1.00 68.88 105 MET A CA 1
ATOM 849 C C . MET A 1 105 ? 9.519 23.227 -16.103 1.00 68.88 105 MET A C 1
ATOM 851 O O . MET A 1 105 ? 8.429 23.749 -15.881 1.00 68.88 105 MET A O 1
ATOM 855 N N . ASP A 1 106 ? 10.337 23.683 -17.058 1.00 67.81 106 ASP A N 1
ATOM 856 C CA . ASP A 1 106 ? 10.002 24.848 -17.895 1.00 67.81 106 ASP A CA 1
ATOM 857 C C . ASP A 1 106 ? 8.754 24.597 -18.767 1.00 67.81 106 ASP A C 1
ATOM 859 O O . ASP A 1 106 ? 7.880 25.458 -18.887 1.00 67.81 106 ASP A O 1
ATOM 863 N N . ARG A 1 107 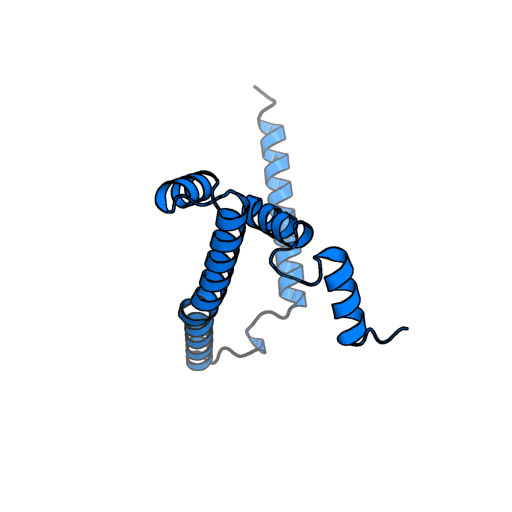? 8.598 23.381 -19.316 1.00 65.44 107 ARG A N 1
ATOM 864 C CA . ARG A 1 107 ? 7.380 22.983 -20.048 1.00 65.44 107 ARG A CA 1
ATOM 865 C C . ARG A 1 107 ? 6.155 22.851 -19.150 1.00 65.44 107 ARG A C 1
ATOM 867 O O . ARG A 1 107 ? 5.063 23.260 -19.551 1.00 65.44 107 ARG A O 1
ATOM 874 N N . TYR A 1 108 ? 6.313 22.283 -17.959 1.00 67.88 108 TYR A N 1
ATOM 875 C CA . TYR A 1 108 ? 5.218 22.145 -17.001 1.00 67.88 108 TYR A CA 1
ATOM 876 C C . TYR A 1 108 ? 4.727 23.520 -16.519 1.00 67.88 108 TYR A C 1
ATOM 878 O O . TYR A 1 108 ? 3.524 23.780 -16.494 1.00 67.88 108 TYR A O 1
ATOM 886 N N . LEU A 1 109 ? 5.652 24.441 -16.233 1.00 63.25 109 LEU A N 1
ATOM 887 C CA . LEU A 1 109 ? 5.346 25.827 -15.868 1.00 63.25 109 LEU A CA 1
ATOM 888 C C . LEU A 1 109 ? 4.656 26.579 -17.018 1.00 63.25 109 LEU A C 1
ATOM 890 O O . LEU A 1 109 ? 3.604 27.185 -16.810 1.00 63.25 109 LEU A O 1
ATOM 894 N N . LYS A 1 110 ? 5.176 26.478 -18.250 1.00 66.12 110 LYS A N 1
ATOM 895 C CA . LYS A 1 110 ? 4.557 27.102 -19.438 1.00 66.12 110 LYS A CA 1
ATOM 896 C C . LYS A 1 110 ? 3.155 26.567 -19.738 1.00 66.12 110 LYS A C 1
ATOM 898 O O . LYS A 1 110 ? 2.264 27.356 -20.038 1.00 66.12 110 LYS A O 1
ATOM 903 N N . SER A 1 111 ? 2.943 25.254 -19.645 1.00 63.44 111 SER A N 1
ATOM 904 C CA . SER A 1 111 ? 1.627 24.641 -19.897 1.00 63.44 111 SER A CA 1
ATOM 905 C C . SER A 1 111 ? 0.602 24.960 -18.803 1.00 63.44 111 SER A C 1
ATOM 907 O O . SER A 1 111 ? -0.549 25.259 -19.122 1.00 63.44 111 SER A O 1
ATOM 909 N N . SER A 1 112 ? 1.019 25.009 -17.534 1.00 58.16 112 SER A N 1
ATOM 910 C CA . SER A 1 112 ? 0.148 25.416 -16.419 1.00 58.16 112 SER A CA 1
ATOM 911 C C . SER A 1 112 ? -0.335 26.866 -16.573 1.00 58.16 112 SER A C 1
ATOM 913 O O . SER A 1 112 ? -1.507 27.162 -16.350 1.00 58.16 112 SER A O 1
ATOM 915 N N . HIS A 1 113 ? 0.527 27.773 -17.047 1.00 57.50 113 HIS A N 1
ATOM 916 C CA . HIS A 1 113 ? 0.150 29.170 -17.308 1.00 57.50 113 HIS A CA 1
ATOM 917 C C . HIS A 1 113 ? -0.764 29.355 -18.531 1.00 57.50 113 HIS A C 1
ATOM 919 O O . HIS A 1 113 ? -1.486 30.349 -18.613 1.00 57.50 113 HIS A O 1
ATOM 925 N N . GLN A 1 114 ? -0.778 28.411 -19.476 1.00 55.81 114 GLN A N 1
ATOM 926 C CA . GLN A 1 114 ? -1.723 28.443 -20.598 1.00 55.81 114 GLN A CA 1
ATOM 927 C C . GLN A 1 114 ? -3.137 28.000 -20.187 1.00 55.81 114 GLN A C 1
ATOM 929 O O . GLN A 1 114 ? -4.110 28.548 -20.708 1.00 55.81 114 GLN A O 1
ATOM 934 N N . GLN A 1 115 ? -3.276 27.088 -19.217 1.00 53.84 115 GLN A N 1
ATOM 935 C CA . GLN A 1 115 ? -4.592 26.673 -18.705 1.00 53.84 115 GLN A CA 1
ATOM 936 C C . GLN A 1 115 ? -5.287 27.772 -17.881 1.00 53.84 115 GLN A C 1
ATOM 938 O O . GLN A 1 115 ? -6.500 27.958 -18.009 1.00 53.84 115 GLN A O 1
ATOM 943 N N . ASP A 1 116 ? -4.532 28.571 -17.119 1.00 51.31 116 ASP A N 1
ATOM 944 C CA . ASP A 1 116 ? -5.085 29.708 -16.363 1.00 51.31 116 ASP A CA 1
ATOM 945 C C . ASP A 1 116 ? -5.600 30.846 -17.264 1.00 51.31 116 ASP A C 1
ATOM 947 O O . ASP A 1 116 ? -6.562 31.541 -16.917 1.00 51.31 116 ASP A O 1
ATOM 951 N N . ASN A 1 117 ? -5.001 31.030 -18.444 1.00 49.91 117 ASN A N 1
ATOM 952 C CA . ASN A 1 117 ? -5.403 32.085 -19.374 1.00 49.91 117 ASN A CA 1
ATOM 953 C C . ASN A 1 117 ? -6.690 31.748 -20.145 1.00 49.91 117 ASN A C 1
ATOM 955 O O . ASN A 1 117 ? -7.505 32.647 -20.361 1.00 49.91 117 ASN A O 1
ATOM 959 N N . HIS A 1 118 ? -6.937 30.475 -20.478 1.00 50.31 118 HIS A N 1
ATOM 960 C CA . HIS A 1 118 ? -8.215 30.059 -21.076 1.00 50.31 118 HIS A CA 1
ATOM 961 C C . HIS A 1 118 ? -9.385 30.182 -20.084 1.00 50.31 118 HIS A C 1
ATOM 963 O O . HIS A 1 118 ? -10.428 30.736 -20.428 1.00 50.31 118 HIS A O 1
ATOM 969 N N . SER A 1 119 ? -9.179 29.810 -18.815 1.00 48.62 119 SER A N 1
ATOM 970 C CA . SER A 1 119 ? -10.190 29.956 -17.749 1.00 48.62 119 SER A CA 1
ATOM 971 C C . SER A 1 119 ? -10.591 31.420 -17.481 1.00 48.62 119 SER A C 1
ATOM 973 O O . SER A 1 119 ? -11.737 31.718 -17.122 1.00 48.62 119 SER A O 1
ATOM 975 N N . ARG A 1 120 ? -9.669 32.374 -17.688 1.00 49.25 120 ARG A N 1
ATOM 976 C CA . ARG A 1 120 ? -9.955 33.815 -17.560 1.00 49.25 120 ARG A CA 1
ATOM 977 C C . ARG A 1 120 ? -10.679 34.408 -18.771 1.00 49.25 120 ARG A C 1
ATOM 979 O O . ARG A 1 120 ? -11.474 35.327 -18.576 1.00 49.25 120 ARG A O 1
ATOM 986 N N . GLN A 1 121 ? -10.446 33.903 -19.984 1.00 49.06 121 GLN A N 1
ATOM 987 C CA . GLN A 1 121 ? -11.133 34.394 -21.187 1.00 49.06 121 GLN A CA 1
ATOM 988 C C . GLN A 1 121 ? -12.596 33.931 -21.254 1.00 49.06 121 GLN A C 1
ATOM 990 O O . GLN A 1 121 ? -13.472 34.749 -21.549 1.00 49.06 121 GLN A O 1
ATOM 995 N N . ASP A 1 122 ? -12.895 32.692 -20.854 1.00 47.00 122 ASP A N 1
ATOM 996 C CA . ASP A 1 122 ? -14.272 32.171 -20.869 1.00 47.00 122 ASP A CA 1
ATOM 997 C C . ASP A 1 122 ? -15.193 32.888 -19.862 1.00 47.00 122 ASP A C 1
ATOM 999 O O . ASP A 1 122 ? -16.375 33.119 -20.128 1.00 47.00 122 ASP A O 1
ATOM 1003 N N . LYS A 1 123 ? -14.650 33.364 -18.730 1.00 50.50 123 LYS A N 1
ATOM 1004 C CA . LYS A 1 123 ? -15.411 34.178 -17.760 1.00 50.50 123 LYS A CA 1
ATOM 1005 C C . LYS A 1 123 ? -15.759 35.582 -18.258 1.00 50.50 123 LYS A C 1
ATOM 1007 O O . LYS A 1 123 ? -16.684 36.189 -17.715 1.00 50.50 123 LYS A O 1
ATOM 1012 N N . HIS A 1 124 ? -15.046 36.114 -19.251 1.00 46.03 124 HIS A N 1
ATOM 1013 C CA . HIS A 1 124 ? -15.293 37.467 -19.760 1.00 46.03 124 HIS A CA 1
ATOM 1014 C C . HIS A 1 124 ? -16.305 37.496 -20.920 1.00 46.03 124 HIS A C 1
ATOM 1016 O O . HIS A 1 124 ? -16.947 38.522 -21.142 1.00 46.03 124 HIS A O 1
ATOM 1022 N N . LEU A 1 125 ? -16.502 36.374 -21.623 1.00 48.25 125 LEU A N 1
ATOM 1023 C CA . LEU A 1 125 ? -17.500 36.246 -22.694 1.00 48.25 125 LEU A CA 1
ATOM 1024 C C . LEU A 1 125 ? -18.912 35.936 -22.172 1.00 48.25 125 LEU A C 1
ATOM 1026 O O . LEU A 1 125 ? -19.886 36.358 -22.782 1.00 48.25 125 LEU A O 1
ATOM 1030 N N . SER A 1 126 ? -19.048 35.308 -21.000 1.00 50.84 126 SER A N 1
ATOM 1031 C CA . SER A 1 126 ? -20.364 34.943 -20.446 1.00 50.84 126 SER A CA 1
ATOM 1032 C C . SER A 1 126 ? -21.101 36.075 -19.699 1.00 50.84 126 SER A C 1
ATOM 1034 O O . SER A 1 126 ? -22.150 35.826 -19.111 1.00 50.84 126 SER A O 1
ATOM 1036 N N . LYS A 1 127 ? -20.566 37.308 -19.685 1.00 49.06 127 LYS A N 1
ATOM 1037 C CA . LYS A 1 127 ? -21.179 38.494 -19.037 1.00 49.06 127 LYS A CA 1
ATOM 1038 C C . LYS A 1 127 ? -21.731 39.543 -20.012 1.00 49.06 127 LYS A C 1
ATOM 1040 O O . LYS A 1 127 ? -22.177 40.602 -19.576 1.00 49.06 127 LYS A O 1
ATOM 1045 N N . LYS A 1 128 ? -21.705 39.268 -21.315 1.00 44.59 128 LYS A N 1
ATOM 1046 C CA . LYS A 1 128 ? -22.383 40.070 -22.339 1.00 44.59 128 LYS A CA 1
ATOM 1047 C C . LYS A 1 128 ? -23.353 39.163 -23.084 1.00 44.59 128 LYS A C 1
ATOM 1049 O O . LYS A 1 128 ? -22.959 38.582 -24.085 1.00 44.59 128 LYS A O 1
ATOM 1054 N N . ASN A 1 129 ? -24.553 39.002 -22.534 1.00 39.41 129 ASN A N 1
ATOM 1055 C CA . ASN A 1 129 ? -25.822 38.766 -23.230 1.00 39.41 129 ASN A CA 1
ATOM 1056 C C . ASN A 1 129 ? -26.953 38.898 -22.213 1.00 39.41 129 ASN A C 1
ATOM 1058 O O . ASN A 1 129 ? -26.837 38.267 -21.139 1.00 39.41 129 ASN A O 1
#

Sequence (129 aa):
MSKNTPKAIREKLDQILGSQHDNNKFIDFCSLALEAKVNTNFSKVSKQLFGFSESKNILFLASLLDSFIIHFKELIWLPRCNATIAWEKARNIGRKDKLNESEYMDRYLKSSHQQDNHSRQDKHLSKKN

Radius of gyration: 23.8 Å; chains: 1; bounding box: 49×49×51 Å

Organism: NCBI:txid588596

Secondary structure (DSSP, 8-state):
-----HHHHHHHHHHHH-SSTTSHHHHHHHHHHHHTTS-HHHHHHHHHHHT--HHHHHHHHHHHHHHHHHHHIIIIIHHHHHHHHHHHHHTT--TTTSPPHHHHHHHHHHHHHHHHHHHHHHHHHTT--

Foldseek 3Di:
DDPCDPVNVVVVVCVQQNPDCLDPSVLVVLVVVCVVPPDPVVLVCQCVVVVDDSSRSSSVVSVVVVVVVVCCCVVPVVVVVVVVVVVCVVVVNDPVNPDDPVRVVVVVVVVVVVVVVVVVVVVVVVPPD